Protein AF-A0A9N9F196-F1 (afdb_monomer)

Foldseek 3Di:
DDDDDDQKDKWWDDVPRTDDPPDDDDWDDIDIFIAGNDDDPPQPDKDKDWKWWQQPQAVVCRPPPTHTQFIKIRQTNRRPSVRIDGPDDGHTDDHDPPRDDIDIDD

Solvent-accessible surface area (backbone atoms only — not comparable to full-atom values): 6551 Å² total; per-residue (Å²): 130,80,92,80,85,82,54,59,49,78,48,41,22,54,81,93,45,68,70,53,97,88,68,89,82,80,54,70,81,61,52,79,47,51,46,55,73,66,90,58,95,79,73,72,54,64,41,70,51,51,33,31,25,66,19,25,63,17,65,90,58,40,82,49,46,68,34,79,28,31,29,36,32,56,26,40,56,86,35,51,62,88,69,33,39,77,76,39,68,82,50,56,81,73,74,51,92,90,40,68,81,72,59,75,48,111

Nearest PDB structures (foldseek):
  3axy-assembly2_G  TM=8.749E-01  e=1.694E-05  Oryza sativa Japonica Group
  6igj-assembly1_A  TM=8.823E-01  e=2.000E-05  Arabidopsis thaliana
  1wko-assembly2_B  TM=8.697E-01  e=3.675E-05  Arabidopsis thaliana
  1wkp-assembly1_A  TM=8.861E-01  e=1.111E-04  Arabidopsis thaliana
  1qou-assembly1_B  TM=8.389E-01  e=4.187E-04  Antirrhinum majus

Mean predicted aligned error: 4.18 Å

Structure (mmCIF, N/CA/C/O backbone):
data_AF-A0A9N9F196-F1
#
_entry.id   AF-A0A9N9F196-F1
#
loop_
_atom_site.group_PDB
_atom_site.id
_atom_site.type_symbol
_atom_site.label_atom_id
_atom_site.label_alt_id
_atom_site.label_comp_id
_atom_site.label_asym_id
_atom_site.label_entity_id
_atom_site.label_seq_id
_atom_site.pdbx_PDB_ins_code
_atom_site.Cartn_x
_atom_site.Cartn_y
_atom_site.Cartn_z
_atom_site.occupancy
_atom_site.B_iso_or_equiv
_atom_site.auth_seq_id
_atom_site.auth_comp_id
_atom_site.auth_asym_id
_atom_site.auth_atom_id
_atom_site.pdbx_PDB_model_num
ATOM 1 N N . MET A 1 1 ? -7.362 -12.909 1.991 1.00 69.38 1 MET A N 1
ATOM 2 C CA . MET A 1 1 ? -6.861 -13.204 0.641 1.00 69.38 1 MET A CA 1
ATOM 3 C C . MET A 1 1 ? -6.781 -14.700 0.496 1.00 69.38 1 MET A C 1
ATOM 5 O O . MET A 1 1 ? -6.526 -15.368 1.498 1.00 69.38 1 MET A O 1
ATOM 9 N N . ASP A 1 2 ? -7.028 -15.183 -0.714 1.00 86.94 2 ASP A N 1
ATOM 10 C CA . ASP A 1 2 ? -6.723 -16.561 -1.076 1.00 86.94 2 ASP A CA 1
ATOM 11 C C . ASP A 1 2 ? -5.203 -16.764 -1.094 1.00 86.94 2 ASP A C 1
ATOM 13 O O . ASP A 1 2 ? -4.429 -15.803 -1.131 1.00 86.94 2 ASP A O 1
ATOM 17 N N . GLU A 1 3 ? -4.781 -18.017 -1.007 1.00 92.12 3 GLU A N 1
ATOM 18 C CA . GLU A 1 3 ? -3.372 -18.385 -1.081 1.00 92.12 3 GLU A CA 1
ATOM 19 C C . GLU A 1 3 ? -2.819 -18.093 -2.485 1.00 92.12 3 GLU A C 1
ATOM 21 O O . GLU A 1 3 ? -3.488 -18.345 -3.489 1.00 92.12 3 GLU A O 1
ATOM 26 N N . PHE A 1 4 ? -1.607 -17.539 -2.557 1.00 91.69 4 PHE A N 1
ATOM 27 C CA . PHE A 1 4 ? -0.933 -17.227 -3.815 1.00 91.69 4 PHE A CA 1
ATOM 28 C C . PHE A 1 4 ? 0.585 -17.371 -3.675 1.00 91.69 4 PHE A C 1
ATOM 30 O O . PHE A 1 4 ? 1.134 -17.224 -2.583 1.00 91.69 4 PHE A O 1
ATOM 37 N N . GLU A 1 5 ? 1.254 -17.617 -4.800 1.00 91.88 5 GLU A N 1
ATOM 38 C CA . GLU A 1 5 ? 2.715 -17.625 -4.903 1.00 91.88 5 GLU A CA 1
ATOM 39 C C . GLU A 1 5 ? 3.201 -16.214 -5.285 1.00 91.88 5 GLU A C 1
ATOM 41 O O . GLU A 1 5 ? 2.820 -15.708 -6.345 1.00 91.88 5 GLU A O 1
ATOM 46 N N . PRO A 1 6 ? 3.992 -15.527 -4.443 1.00 90.75 6 PRO A N 1
ATOM 47 C CA . PRO A 1 6 ? 4.395 -14.149 -4.701 1.00 90.75 6 PRO A CA 1
ATOM 48 C C . PRO A 1 6 ? 5.457 -14.048 -5.805 1.00 90.75 6 PRO A C 1
ATOM 50 O O . PRO A 1 6 ? 6.557 -14.581 -5.686 1.00 90.75 6 PRO A O 1
ATOM 53 N N . GLU A 1 7 ? 5.157 -13.273 -6.849 1.00 91.62 7 GLU A N 1
ATOM 54 C CA . GLU A 1 7 ? 6.091 -12.961 -7.949 1.00 91.62 7 GLU A CA 1
ATOM 55 C C . GLU A 1 7 ? 6.723 -11.564 -7.834 1.00 91.62 7 GLU A C 1
ATOM 57 O O . GLU A 1 7 ? 7.610 -11.200 -8.609 1.00 91.62 7 GLU A O 1
ATOM 62 N N . ALA A 1 8 ? 6.274 -10.767 -6.865 1.00 92.62 8 ALA A N 1
ATOM 63 C CA . ALA A 1 8 ? 6.764 -9.422 -6.617 1.00 92.62 8 ALA A CA 1
ATOM 64 C C . ALA A 1 8 ? 7.063 -9.211 -5.133 1.00 92.62 8 ALA A C 1
ATOM 66 O O . ALA A 1 8 ? 6.426 -9.798 -4.258 1.00 92.62 8 ALA A O 1
ATOM 67 N N . LEU A 1 9 ? 8.028 -8.339 -4.864 1.00 92.50 9 LEU A N 1
ATOM 68 C CA . LEU A 1 9 ? 8.344 -7.839 -3.537 1.00 92.50 9 LEU A CA 1
ATOM 69 C C . LEU A 1 9 ? 7.834 -6.407 -3.417 1.00 92.50 9 LEU A C 1
ATOM 71 O O . LEU A 1 9 ? 8.143 -5.551 -4.248 1.00 92.50 9 LEU A O 1
ATOM 75 N N . LEU A 1 10 ? 7.077 -6.162 -2.354 1.00 92.69 10 LEU A N 1
ATOM 76 C CA . LEU A 1 10 ? 6.636 -4.838 -1.954 1.00 92.69 10 LEU A CA 1
ATOM 77 C C . LEU A 1 10 ? 7.304 -4.490 -0.623 1.00 92.69 10 LEU A C 1
ATOM 79 O O . LEU A 1 10 ? 7.022 -5.097 0.408 1.00 92.69 10 LEU A O 1
ATOM 83 N N . ASP A 1 11 ? 8.196 -3.508 -0.659 1.00 92.31 11 ASP A N 1
ATOM 84 C CA . ASP A 1 11 ? 8.878 -2.977 0.511 1.00 92.31 11 ASP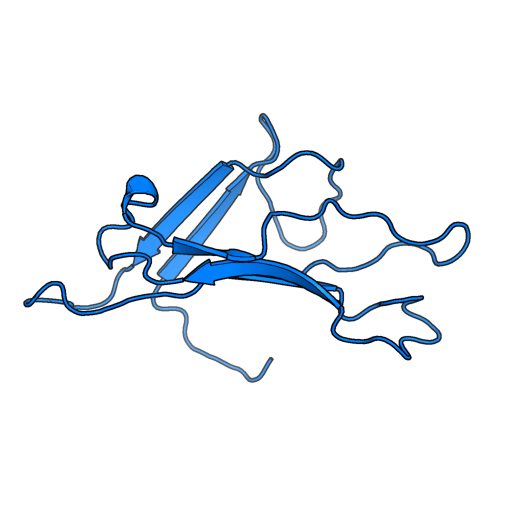 A CA 1
ATOM 85 C C . ASP A 1 11 ? 8.317 -1.591 0.832 1.00 92.31 11 ASP A C 1
ATOM 87 O O . ASP A 1 11 ? 8.425 -0.665 0.029 1.00 92.31 11 ASP A O 1
ATOM 91 N N . LEU A 1 12 ? 7.757 -1.436 2.031 1.00 90.69 12 LEU A N 1
ATOM 92 C CA . LEU A 1 12 ? 7.276 -0.150 2.532 1.00 90.69 12 LEU A CA 1
ATOM 93 C C . LEU A 1 12 ? 8.107 0.319 3.722 1.00 90.69 12 LEU A C 1
ATOM 95 O O . LEU A 1 12 ? 8.505 -0.486 4.573 1.00 90.69 12 LEU A O 1
ATOM 99 N N . LYS A 1 13 ? 8.326 1.631 3.820 1.00 90.38 13 LYS A N 1
ATOM 100 C CA . LYS A 1 13 ? 8.928 2.273 4.992 1.00 90.38 13 LYS A CA 1
ATOM 101 C C . LYS A 1 13 ? 8.130 3.499 5.405 1.00 90.38 13 LYS A C 1
ATOM 103 O O . LYS A 1 13 ? 7.770 4.307 4.567 1.00 90.38 13 LYS A O 1
ATOM 108 N N . TYR A 1 14 ? 7.915 3.667 6.703 1.00 86.88 14 TYR A N 1
ATOM 109 C CA . TYR A 1 14 ? 7.434 4.923 7.274 1.00 86.88 14 TYR A CA 1
ATOM 110 C C . TYR A 1 14 ? 8.615 5.585 7.985 1.00 86.88 14 TYR A C 1
ATOM 112 O O . TYR A 1 14 ? 9.054 5.121 9.046 1.00 86.88 14 TYR A O 1
ATOM 120 N N . GLY A 1 15 ? 9.189 6.616 7.360 1.00 85.81 15 GLY A N 1
ATOM 121 C CA . GLY A 1 15 ? 10.492 7.151 7.757 1.00 85.81 15 GLY A CA 1
ATOM 122 C C . GLY A 1 15 ? 11.570 6.064 7.692 1.00 85.81 15 GLY A C 1
ATOM 123 O O . GLY A 1 15 ? 11.749 5.399 6.677 1.00 85.81 15 GLY A O 1
ATOM 124 N N . GLU A 1 16 ? 12.275 5.825 8.796 1.00 85.69 16 GLU A N 1
ATOM 125 C CA . GLU A 1 16 ? 13.337 4.806 8.848 1.00 85.69 16 GLU A CA 1
ATOM 126 C C . GLU A 1 16 ? 12.821 3.382 9.114 1.00 85.69 16 GLU A C 1
ATOM 128 O O . GLU A 1 16 ? 13.583 2.415 9.038 1.00 85.69 16 GLU A O 1
ATOM 133 N N . LYS A 1 17 ? 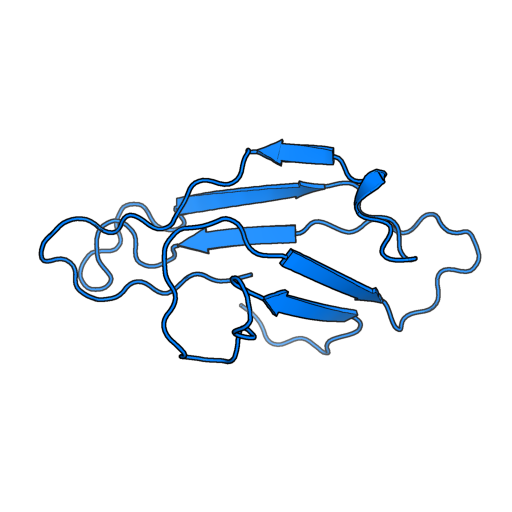11.532 3.217 9.438 1.00 87.56 17 LYS A N 1
ATOM 134 C CA . LYS A 1 17 ?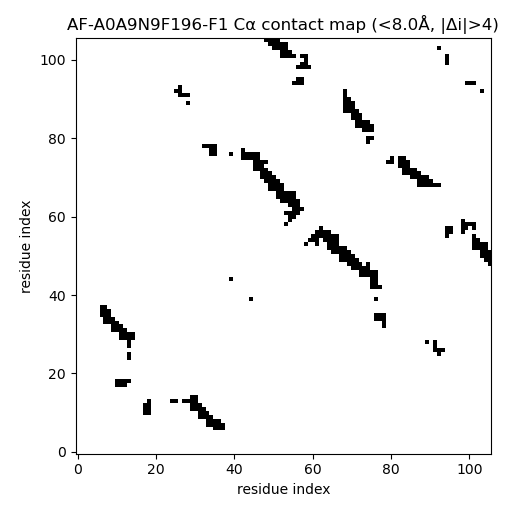 10.989 1.938 9.901 1.00 87.56 17 LYS A CA 1
ATOM 135 C C . LYS A 1 17 ? 10.347 1.155 8.756 1.00 87.56 17 LYS A C 1
ATOM 137 O O . LYS A 1 17 ? 9.368 1.605 8.167 1.00 87.56 17 LYS A O 1
ATOM 142 N N . LYS A 1 18 ? 10.863 -0.048 8.486 1.00 88.88 18 LYS A N 1
ATOM 143 C CA . LYS A 1 18 ? 10.319 -0.983 7.488 1.00 88.88 18 LYS A CA 1
ATOM 144 C C . LYS A 1 18 ? 9.024 -1.641 7.974 1.00 88.88 18 LYS A C 1
ATOM 146 O O . LYS A 1 18 ? 8.952 -2.074 9.125 1.00 88.88 18 LYS A O 1
ATOM 151 N N . VAL A 1 19 ? 8.032 -1.740 7.090 1.00 88.12 19 VAL A N 1
ATOM 152 C CA . VAL A 1 19 ? 6.803 -2.521 7.299 1.00 88.12 19 VAL A CA 1
ATOM 153 C C . VAL A 1 19 ? 7.134 -4.004 7.359 1.00 88.12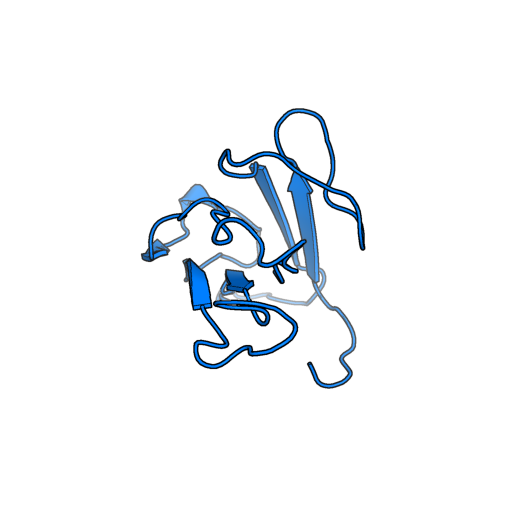 19 VAL A C 1
ATOM 155 O O . VAL A 1 19 ? 7.747 -4.561 6.454 1.00 88.12 19 VAL A O 1
ATOM 158 N N . GLU A 1 20 ? 6.722 -4.630 8.455 1.00 87.12 20 GLU A N 1
ATOM 159 C CA . GLU A 1 20 ? 6.810 -6.067 8.687 1.00 87.12 20 GLU A CA 1
ATOM 160 C C . GLU A 1 20 ? 5.444 -6.544 9.182 1.00 87.12 20 GLU A C 1
ATOM 162 O O . GLU A 1 20 ? 4.620 -5.758 9.654 1.00 87.12 20 GLU A O 1
ATOM 167 N N . LEU A 1 21 ? 5.169 -7.840 9.092 1.00 81.81 21 LEU A N 1
ATOM 168 C CA . LEU A 1 21 ? 3.876 -8.350 9.531 1.00 81.81 21 LEU A CA 1
ATOM 169 C C . LEU A 1 21 ? 3.668 -8.086 11.032 1.00 81.81 21 LEU A C 1
ATOM 171 O O . LEU A 1 21 ? 4.361 -8.638 11.884 1.00 81.81 21 LEU A O 1
ATOM 175 N N . GLY A 1 22 ? 2.680 -7.242 11.343 1.00 77.38 22 GLY A N 1
ATOM 176 C CA . GLY A 1 22 ? 2.221 -6.978 12.707 1.00 77.38 22 GLY A CA 1
ATOM 177 C C . GLY A 1 22 ? 2.962 -5.877 13.470 1.00 77.38 22 GLY A C 1
ATOM 178 O O . GLY A 1 22 ? 2.674 -5.688 14.654 1.00 77.38 22 GLY A O 1
ATOM 179 N N . ASN A 1 23 ? 3.882 -5.130 12.850 1.00 81.81 23 ASN A N 1
ATOM 180 C CA . ASN A 1 23 ? 4.482 -3.966 13.506 1.00 81.81 23 ASN A CA 1
ATOM 181 C C . ASN A 1 23 ? 3.603 -2.699 13.367 1.00 81.81 23 ASN A C 1
ATOM 183 O O . ASN A 1 23 ? 2.773 -2.573 12.473 1.00 81.81 23 ASN A O 1
ATOM 187 N N . LYS A 1 24 ? 3.738 -1.771 14.328 1.00 80.19 24 LYS A N 1
ATOM 188 C CA . LYS A 1 24 ? 2.881 -0.573 14.461 1.00 80.19 24 LYS A CA 1
ATOM 189 C C . LYS A 1 24 ? 3.538 0.667 13.856 1.00 80.19 24 LYS A C 1
ATOM 191 O O . LYS A 1 24 ? 4.738 0.872 14.074 1.00 80.19 24 LYS A O 1
ATOM 196 N N . PHE A 1 25 ? 2.754 1.509 13.189 1.00 78.12 25 PHE A N 1
ATOM 197 C CA . PHE A 1 25 ? 3.220 2.724 12.511 1.00 78.12 25 PHE A CA 1
ATOM 198 C C . PHE A 1 25 ? 2.420 3.970 12.879 1.00 78.12 25 PHE A C 1
ATOM 200 O O . PHE A 1 25 ? 1.317 3.882 13.415 1.00 78.12 25 PHE A O 1
ATOM 207 N N . THR A 1 26 ? 3.023 5.124 12.595 1.00 67.81 26 THR A N 1
ATOM 208 C CA . THR A 1 26 ? 2.388 6.445 12.587 1.00 67.81 26 THR A CA 1
ATOM 209 C C . THR A 1 26 ? 1.825 6.767 11.195 1.00 67.81 26 THR A C 1
ATOM 211 O O . THR A 1 26 ? 1.919 5.961 10.277 1.00 67.81 26 THR A O 1
ATOM 214 N N . ILE A 1 27 ? 1.192 7.933 11.069 1.00 69.25 27 ILE A N 1
ATOM 215 C CA . ILE A 1 27 ? 0.186 8.261 10.047 1.00 69.25 27 ILE A CA 1
ATOM 216 C C . ILE A 1 27 ? 0.714 8.856 8.725 1.00 69.25 27 ILE A C 1
ATOM 218 O O . ILE A 1 27 ? -0.089 9.118 7.834 1.00 69.25 27 ILE A O 1
ATOM 222 N N . ASP A 1 28 ? 2.018 9.090 8.572 1.00 78.56 28 ASP A N 1
ATOM 223 C CA . ASP A 1 28 ? 2.573 9.696 7.345 1.00 78.56 28 ASP A CA 1
ATOM 224 C C . ASP A 1 28 ? 2.479 8.749 6.139 1.00 78.56 28 ASP A C 1
ATOM 226 O O . ASP A 1 28 ? 2.231 7.563 6.315 1.00 78.56 28 ASP A O 1
ATOM 230 N N . ALA A 1 29 ? 2.651 9.248 4.912 1.00 81.25 29 ALA A N 1
ATOM 231 C CA . ALA A 1 29 ? 2.697 8.385 3.728 1.00 81.25 29 ALA A CA 1
ATOM 232 C C . ALA A 1 29 ? 3.986 7.537 3.719 1.00 81.25 29 ALA A C 1
ATOM 234 O O . ALA A 1 29 ? 5.048 8.063 4.068 1.00 81.25 29 ALA A O 1
ATOM 235 N N . PRO A 1 30 ? 3.926 6.250 3.330 1.00 89.12 30 PRO A N 1
ATOM 236 C CA . PRO A 1 30 ? 5.116 5.417 3.268 1.00 89.12 30 PRO A CA 1
ATOM 237 C C . PRO A 1 30 ? 5.941 5.684 2.005 1.00 89.12 30 PRO A C 1
ATOM 239 O O . PRO A 1 30 ? 5.399 5.933 0.928 1.00 89.12 30 PRO A O 1
ATOM 242 N N . ASP A 1 31 ? 7.253 5.502 2.115 1.00 90.50 31 ASP A N 1
ATOM 243 C CA . ASP A 1 31 ? 8.115 5.258 0.965 1.00 90.50 31 ASP A CA 1
ATOM 244 C C . ASP A 1 31 ? 7.852 3.842 0.447 1.00 90.50 31 ASP A C 1
ATOM 246 O O . ASP A 1 31 ? 7.913 2.870 1.210 1.00 90.50 31 ASP A O 1
ATOM 250 N N . VAL A 1 32 ? 7.579 3.722 -0.852 1.00 92.56 32 VAL A N 1
ATOM 251 C CA . VAL A 1 32 ? 7.294 2.444 -1.513 1.00 92.56 32 VAL A CA 1
ATOM 252 C C . VAL A 1 32 ? 8.435 2.067 -2.442 1.00 92.56 32 VAL A C 1
ATOM 254 O O . VAL A 1 32 ? 8.889 2.865 -3.257 1.00 92.56 32 VAL A O 1
ATOM 257 N N . ASN A 1 33 ? 8.862 0.814 -2.345 1.00 93.69 33 ASN A N 1
ATOM 258 C CA . ASN A 1 33 ? 9.745 0.168 -3.296 1.00 93.69 33 ASN A CA 1
ATOM 259 C C . ASN A 1 33 ? 9.074 -1.112 -3.801 1.00 93.69 33 ASN A C 1
ATOM 261 O O . ASN A 1 33 ? 8.710 -1.983 -3.011 1.00 93.69 33 ASN A O 1
ATOM 265 N N . PHE A 1 34 ? 8.912 -1.218 -5.115 1.00 94.38 34 PHE A N 1
ATOM 266 C CA . PHE A 1 34 ? 8.278 -2.353 -5.774 1.00 94.38 34 PHE A CA 1
ATOM 267 C C . PHE A 1 34 ? 9.287 -3.037 -6.692 1.00 94.38 34 PHE A C 1
ATOM 269 O O . PHE A 1 34 ? 9.939 -2.378 -7.498 1.00 94.38 34 PHE A O 1
ATOM 276 N N . VAL A 1 35 ? 9.411 -4.357 -6.568 1.00 94.00 35 VAL A N 1
ATOM 277 C CA . VAL A 1 35 ? 10.307 -5.170 -7.395 1.00 94.00 35 VAL A CA 1
ATOM 278 C C . VAL A 1 35 ? 9.530 -6.357 -7.940 1.00 94.00 35 VAL A C 1
ATOM 280 O O . VAL A 1 35 ? 9.131 -7.239 -7.183 1.00 94.00 35 VAL A O 1
ATOM 283 N N . PHE A 1 36 ? 9.333 -6.401 -9.254 1.00 93.69 36 PHE A N 1
ATOM 284 C CA . PHE A 1 36 ? 8.747 -7.553 -9.931 1.00 93.69 36 PHE A CA 1
ATOM 285 C C . PHE A 1 36 ? 9.845 -8.533 -10.363 1.00 93.69 36 PHE A C 1
ATOM 287 O O . PHE A 1 36 ? 10.808 -8.139 -11.016 1.00 93.69 36 PHE A O 1
ATOM 294 N N . ASN A 1 37 ? 9.698 -9.812 -10.006 1.00 90.31 37 ASN A N 1
ATOM 295 C CA . ASN A 1 37 ? 10.662 -10.869 -10.335 1.00 90.31 37 ASN A CA 1
ATOM 296 C C . ASN A 1 37 ? 10.189 -11.783 -11.481 1.00 90.31 37 ASN A C 1
ATOM 298 O O . ASN A 1 37 ? 10.882 -12.745 -11.820 1.00 90.31 37 ASN A O 1
ATOM 302 N N . GLY A 1 38 ? 9.017 -11.520 -12.064 1.00 87.44 38 GLY A N 1
ATOM 303 C CA . GLY A 1 38 ? 8.518 -12.260 -13.220 1.00 87.44 38 GLY A CA 1
ATOM 304 C C . GLY A 1 38 ? 9.125 -11.789 -14.546 1.00 87.44 38 GLY A C 1
ATOM 305 O O . GLY A 1 38 ? 9.905 -10.839 -14.619 1.00 87.44 38 GLY A O 1
ATOM 306 N N . SER A 1 39 ? 8.766 -12.474 -15.631 1.00 87.94 39 SER A N 1
ATOM 307 C CA . SER A 1 39 ? 9.205 -12.112 -16.980 1.00 87.94 39 SER A CA 1
ATOM 308 C C . SER A 1 39 ? 8.246 -11.109 -17.620 1.00 87.94 39 SER A C 1
ATOM 310 O O . SER A 1 39 ? 7.068 -11.419 -17.777 1.00 87.94 39 SER A O 1
ATOM 312 N N . ASP A 1 40 ? 8.758 -9.967 -18.075 1.00 89.25 40 ASP A N 1
ATOM 313 C CA . ASP A 1 40 ? 7.985 -8.963 -18.823 1.00 89.25 40 ASP A CA 1
ATOM 314 C C . ASP A 1 40 ? 8.801 -8.418 -20.005 1.00 89.25 40 ASP A C 1
ATOM 316 O O . ASP A 1 40 ? 9.257 -7.277 -20.018 1.00 89.25 40 ASP A O 1
ATOM 320 N N . SER A 1 41 ? 9.062 -9.267 -21.004 1.00 86.38 41 SER A N 1
ATOM 321 C CA . SER A 1 41 ? 9.991 -8.944 -22.100 1.00 86.38 41 SER A CA 1
ATOM 322 C C . SER A 1 41 ? 9.559 -7.768 -22.982 1.00 86.38 41 SER A C 1
ATOM 324 O O . SER A 1 41 ? 10.391 -7.221 -23.702 1.00 86.38 41 SER A O 1
ATOM 326 N N . ASP A 1 42 ? 8.274 -7.406 -22.977 1.00 89.44 42 ASP A N 1
ATOM 327 C CA . ASP A 1 42 ? 7.739 -6.288 -23.755 1.00 89.44 42 ASP A CA 1
ATOM 328 C C . ASP A 1 42 ? 7.402 -5.046 -22.909 1.00 89.44 42 ASP A C 1
ATOM 330 O O . ASP A 1 42 ? 6.901 -4.067 -23.466 1.00 89.44 42 ASP A O 1
ATOM 334 N N . ASN A 1 43 ? 7.721 -5.059 -21.606 1.00 84.38 43 ASN A N 1
ATOM 335 C CA . ASN A 1 43 ? 7.471 -3.975 -20.647 1.00 84.38 43 ASN A CA 1
ATOM 336 C C . ASN A 1 43 ? 6.011 -3.468 -20.657 1.00 84.38 43 ASN A C 1
ATOM 338 O O . ASN A 1 43 ? 5.732 -2.265 -20.530 1.00 84.38 43 ASN A O 1
ATOM 342 N N . LYS A 1 44 ? 5.048 -4.369 -20.886 1.00 91.31 44 LYS A N 1
ATOM 343 C CA . LYS A 1 44 ? 3.617 -4.024 -20.927 1.00 91.31 44 LYS A CA 1
ATOM 344 C C . LYS A 1 44 ? 2.881 -4.369 -19.648 1.00 91.31 44 LYS A C 1
ATOM 346 O O . LYS A 1 44 ? 1.762 -3.886 -19.470 1.00 91.31 44 LYS A O 1
ATOM 351 N N . SER A 1 45 ? 3.480 -5.157 -18.762 1.00 94.38 45 SER A N 1
ATOM 352 C CA . SER A 1 45 ? 2.850 -5.491 -17.491 1.00 94.38 45 SER A CA 1
ATOM 353 C C . SER A 1 45 ? 2.675 -4.232 -16.647 1.00 94.38 45 SER A C 1
ATOM 355 O O . SER A 1 45 ? 3.531 -3.342 -16.615 1.00 94.38 45 SER A O 1
ATOM 357 N N . ARG A 1 46 ? 1.512 -4.117 -16.009 1.00 95.56 46 ARG A N 1
ATOM 358 C CA . ARG A 1 46 ? 1.163 -2.998 -15.136 1.00 95.56 46 ARG A CA 1
ATOM 359 C C . ARG A 1 46 ? 0.595 -3.541 -13.841 1.00 95.56 46 ARG A C 1
ATOM 361 O O . ARG A 1 46 ? -0.224 -4.458 -13.860 1.00 95.56 46 ARG A O 1
ATOM 368 N N . PHE A 1 47 ? 1.011 -2.942 -12.737 1.00 96.12 47 PHE A N 1
ATOM 369 C CA . PHE A 1 47 ? 0.622 -3.343 -11.394 1.00 96.12 47 PHE A CA 1
ATOM 370 C C . PHE A 1 47 ? -0.235 -2.265 -10.738 1.00 96.12 47 PHE A C 1
ATOM 372 O O . PHE A 1 47 ? -0.223 -1.093 -11.128 1.00 96.12 47 PHE A O 1
ATOM 379 N N . THR A 1 48 ? -1.015 -2.692 -9.750 1.00 96.44 48 THR A N 1
ATOM 380 C CA . THR A 1 48 ? -1.811 -1.811 -8.898 1.00 96.44 48 THR A CA 1
ATOM 381 C C . THR A 1 48 ? -1.450 -2.095 -7.452 1.00 96.44 48 THR A C 1
ATOM 383 O O . THR A 1 48 ? -1.485 -3.246 -7.027 1.00 96.44 48 THR A O 1
ATOM 386 N N . LEU A 1 49 ? -1.123 -1.044 -6.712 1.00 95.31 49 LEU A N 1
ATOM 387 C CA . LEU A 1 49 ? -0.979 -1.063 -5.264 1.00 95.31 49 LEU A CA 1
ATOM 388 C C . LEU A 1 49 ? -2.283 -0.561 -4.650 1.00 95.31 49 LEU A C 1
ATOM 390 O O . LEU A 1 49 ? -2.825 0.460 -5.083 1.00 95.31 49 LEU A O 1
ATOM 394 N N . MET A 1 50 ? -2.779 -1.267 -3.636 1.00 95.69 50 MET A N 1
ATOM 395 C CA . MET A 1 50 ? -3.968 -0.873 -2.891 1.00 95.69 50 MET A CA 1
ATOM 396 C C . MET A 1 50 ? -3.714 -1.013 -1.395 1.00 95.69 50 MET A C 1
ATOM 398 O O . MET A 1 50 ? -3.259 -2.057 -0.957 1.00 95.69 50 MET A O 1
ATOM 402 N N . MET A 1 51 ? -4.057 0.015 -0.618 1.00 94.81 51 MET A N 1
ATOM 403 C CA . MET A 1 51 ? -4.093 -0.063 0.842 1.00 94.81 51 MET A CA 1
ATOM 404 C C . MET A 1 51 ? -5.541 -0.080 1.320 1.00 94.81 51 MET A C 1
ATOM 406 O O . MET A 1 51 ? -6.304 0.839 1.003 1.00 94.81 51 MET A O 1
ATOM 410 N N . VAL A 1 52 ? -5.916 -1.094 2.101 1.00 95.75 52 VAL A N 1
ATOM 411 C CA . VAL A 1 52 ? -7.265 -1.224 2.673 1.00 95.75 52 VAL A CA 1
ATOM 412 C C . VAL A 1 52 ? -7.253 -1.499 4.173 1.00 95.75 52 VAL A C 1
ATOM 414 O O . VAL A 1 52 ? -6.368 -2.176 4.693 1.00 95.75 52 VAL A O 1
ATOM 417 N N . ASP A 1 53 ? -8.285 -1.012 4.853 1.00 95.94 53 ASP A N 1
ATOM 418 C CA . ASP A 1 53 ? -8.621 -1.318 6.239 1.00 95.94 53 ASP A CA 1
ATOM 419 C C . ASP A 1 53 ? -9.818 -2.298 6.279 1.00 95.94 53 ASP A C 1
ATOM 421 O O . ASP A 1 53 ? -10.972 -1.902 6.066 1.00 95.94 53 ASP A O 1
ATOM 425 N N . PRO A 1 54 ? -9.580 -3.603 6.523 1.00 96.88 54 PRO A N 1
ATOM 426 C CA . PRO A 1 54 ? -10.637 -4.597 6.685 1.00 96.88 54 PRO A CA 1
ATOM 427 C C . PRO A 1 54 ? -11.350 -4.524 8.044 1.00 96.88 54 PRO A C 1
ATOM 429 O O . PRO A 1 54 ? -12.290 -5.292 8.263 1.00 96.88 54 PRO A O 1
ATOM 432 N N . ASP A 1 55 ? -10.890 -3.667 8.955 1.00 96.88 55 ASP A N 1
ATOM 433 C CA . ASP A 1 55 ? -11.384 -3.523 10.319 1.00 96.88 55 ASP A CA 1
ATOM 434 C C . ASP A 1 55 ? -12.275 -2.276 10.488 1.00 96.88 55 ASP A C 1
ATOM 436 O O . ASP A 1 55 ? -12.692 -1.982 11.598 1.00 96.88 55 ASP A O 1
ATOM 440 N N . ALA A 1 56 ? -12.632 -1.539 9.431 1.00 95.88 56 ALA A N 1
ATOM 441 C CA . ALA A 1 56 ? -13.470 -0.341 9.551 1.00 95.88 56 ALA A CA 1
ATOM 442 C C . ALA A 1 56 ? -14.960 -0.639 9.880 1.00 95.88 56 ALA A C 1
ATOM 444 O O . ALA A 1 56 ? -15.575 -1.483 9.218 1.00 95.88 56 ALA A O 1
ATOM 445 N N . PRO A 1 57 ? -15.618 0.095 10.812 1.00 94.75 57 PRO A N 1
ATOM 446 C CA . PRO A 1 57 ? -15.056 1.101 11.716 1.00 94.75 57 PRO A CA 1
ATOM 447 C C . PRO A 1 57 ? -14.377 0.503 12.955 1.00 94.75 57 PRO A C 1
ATOM 449 O O . PRO A 1 57 ? -13.637 1.220 13.613 1.00 94.75 57 PRO A O 1
ATOM 452 N N . SER A 1 58 ? -14.647 -0.756 13.306 1.00 96.06 58 SER A N 1
ATOM 453 C CA . SER A 1 58 ? -13.892 -1.495 14.321 1.00 96.06 58 SER A CA 1
ATOM 454 C C . SER A 1 58 ? -13.745 -2.963 13.939 1.00 96.06 58 SER A C 1
ATOM 456 O O . SER A 1 58 ? -14.632 -3.546 13.315 1.00 96.06 58 SER A O 1
ATOM 458 N N . ARG A 1 59 ? -12.652 -3.596 14.377 1.00 94.81 59 ARG A N 1
ATOM 459 C CA . ARG A 1 59 ? -12.417 -5.029 14.141 1.00 94.81 59 ARG A CA 1
ATOM 460 C C . ARG A 1 59 ? -13.533 -5.917 14.702 1.00 94.81 59 ARG A C 1
ATOM 462 O O . ARG A 1 59 ? -13.803 -6.985 14.158 1.00 94.81 59 ARG A O 1
ATOM 469 N N .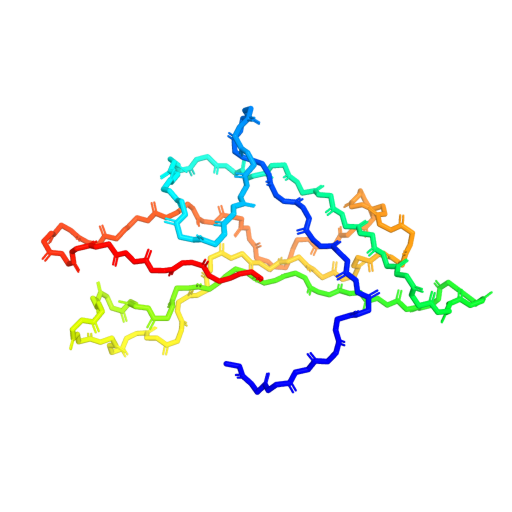 GLU A 1 60 ? -14.166 -5.486 15.792 1.00 96.25 60 GLU A N 1
ATOM 470 C CA . GLU A 1 60 ? -15.283 -6.191 16.431 1.00 96.25 60 GLU A CA 1
ATOM 471 C C . GLU A 1 60 ? -16.594 -6.063 15.643 1.00 96.25 60 GLU A C 1
ATOM 473 O O . GLU A 1 60 ? -17.392 -6.998 15.633 1.00 96.25 60 GLU A O 1
ATOM 478 N N . ASN A 1 61 ? -16.817 -4.931 14.969 1.00 95.38 61 ASN A N 1
ATOM 479 C CA . ASN A 1 61 ? -18.016 -4.674 14.175 1.00 95.38 61 ASN A CA 1
ATOM 480 C C . ASN A 1 61 ? -17.667 -3.978 12.843 1.00 95.38 61 ASN A C 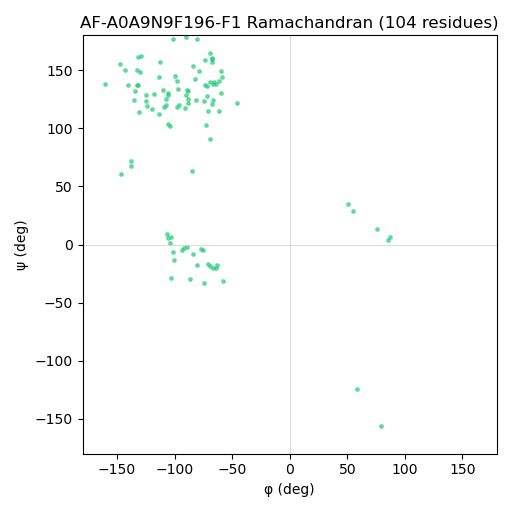1
ATOM 482 O O . ASN A 1 61 ? -17.959 -2.789 12.677 1.00 95.38 61 ASN A O 1
ATOM 486 N N . PRO A 1 62 ? -17.045 -4.696 11.887 1.00 95.94 62 PRO A N 1
ATOM 487 C CA . PRO A 1 62 ? -16.448 -4.094 10.700 1.00 95.94 62 PRO A CA 1
ATOM 488 C C . PRO A 1 62 ? -17.485 -3.886 9.582 1.00 95.94 62 PRO A C 1
ATOM 490 O O . PRO A 1 62 ? -17.426 -4.509 8.524 1.00 95.94 62 PRO A O 1
ATOM 493 N N . THR A 1 63 ? -18.489 -3.042 9.823 1.00 96.50 63 THR A N 1
AT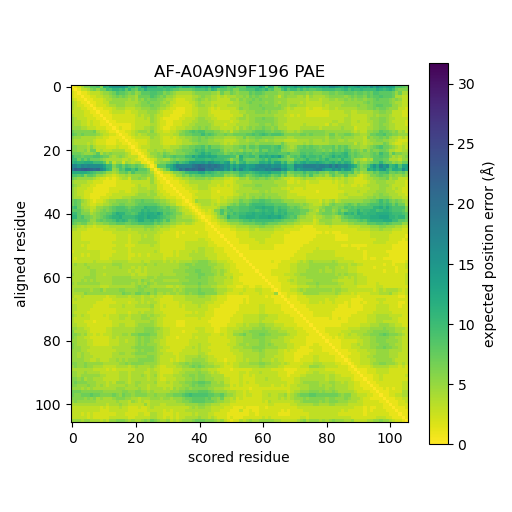OM 494 C CA . THR A 1 63 ? -19.611 -2.792 8.896 1.00 96.50 63 THR A CA 1
ATOM 495 C C . THR A 1 63 ? -19.232 -2.002 7.643 1.00 96.50 63 THR A C 1
ATOM 497 O O . THR A 1 63 ? -19.999 -2.008 6.682 1.00 96.50 63 THR A O 1
ATOM 500 N N . LEU A 1 64 ? -18.079 -1.326 7.646 1.00 94.38 64 LEU A N 1
ATOM 501 C CA . LEU A 1 64 ? -17.566 -0.527 6.528 1.00 94.38 64 LEU A CA 1
ATOM 502 C C . LEU A 1 64 ? -16.394 -1.205 5.812 1.00 94.38 64 LEU A C 1
ATOM 504 O O . LEU A 1 64 ? -15.744 -0.577 4.979 1.00 94.38 64 LEU A O 1
ATOM 508 N N . ARG A 1 65 ? -16.105 -2.473 6.132 1.00 93.38 65 ARG A N 1
ATOM 509 C CA . ARG A 1 65 ? -15.030 -3.201 5.463 1.00 93.38 65 ARG A CA 1
ATOM 510 C C . ARG A 1 65 ? -15.359 -3.431 3.981 1.00 93.38 65 ARG A C 1
ATOM 512 O O . ARG A 1 65 ? -16.480 -3.802 3.646 1.00 93.38 65 ARG A O 1
ATOM 519 N N . GLU A 1 66 ? -14.406 -3.310 3.070 1.00 93.38 66 GLU A N 1
ATOM 520 C CA . GLU A 1 66 ? -13.043 -2.787 3.243 1.00 93.38 66 GLU A CA 1
ATOM 521 C C . GLU A 1 66 ? -13.023 -1.272 3.015 1.00 93.38 66 GLU A C 1
ATOM 523 O O . GLU A 1 66 ? -13.570 -0.786 2.022 1.00 93.38 66 GLU A O 1
ATOM 528 N N . TRP A 1 67 ? -12.377 -0.523 3.913 1.00 94.81 67 TRP A N 1
ATOM 529 C CA . TRP A 1 67 ? -12.182 0.909 3.713 1.00 94.81 67 TRP A CA 1
ATOM 530 C C . TRP A 1 67 ? -10.900 1.156 2.929 1.00 94.81 67 TRP A C 1
ATOM 532 O O . TRP A 1 67 ? -9.811 0.753 3.333 1.00 94.81 67 TRP A O 1
ATOM 542 N N . ARG A 1 68 ? -11.022 1.813 1.782 1.00 95.62 68 ARG A N 1
ATOM 543 C CA . ARG A 1 68 ? -9.896 2.090 0.894 1.00 95.62 68 ARG A CA 1
ATOM 544 C C . ARG A 1 68 ? -9.126 3.319 1.375 1.00 95.62 68 ARG A C 1
ATOM 546 O O . ARG A 1 68 ? -9.702 4.394 1.499 1.00 95.62 68 ARG A O 1
ATOM 553 N N . HIS A 1 69 ? -7.827 3.148 1.596 1.00 94.50 69 HIS A N 1
ATOM 554 C CA . HIS A 1 69 ? -6.913 4.207 2.028 1.00 94.50 69 HIS A CA 1
ATOM 555 C C . HIS A 1 69 ? -6.025 4.736 0.908 1.00 94.50 69 HIS A C 1
ATOM 557 O O . HIS A 1 69 ? -5.602 5.882 0.978 1.00 94.50 69 HIS A O 1
ATOM 563 N N . TRP A 1 70 ? -5.703 3.916 -0.092 1.00 95.50 70 TRP A N 1
ATOM 564 C CA . TRP A 1 70 ? -4.784 4.321 -1.153 1.00 95.50 70 TRP A CA 1
ATOM 565 C C . TRP A 1 70 ? -4.947 3.432 -2.385 1.00 95.50 70 TRP A C 1
ATOM 567 O O . TRP A 1 70 ? -5.063 2.214 -2.232 1.00 95.50 70 TRP A O 1
ATOM 577 N N . ILE A 1 71 ? -4.936 4.012 -3.591 1.00 96.69 71 ILE A N 1
ATOM 578 C CA . ILE A 1 71 ? -4.784 3.255 -4.844 1.00 96.69 71 ILE A CA 1
ATOM 579 C C . ILE A 1 71 ? -3.783 3.950 -5.758 1.00 96.69 71 ILE A C 1
ATOM 581 O O . ILE A 1 71 ? -3.994 5.081 -6.202 1.00 96.69 71 ILE A O 1
ATOM 585 N N . VAL A 1 72 ? -2.760 3.196 -6.152 1.00 96.56 72 VAL A N 1
ATOM 586 C CA . VAL A 1 72 ? -1.817 3.575 -7.204 1.00 96.56 72 VAL A CA 1
ATOM 587 C C . VAL A 1 72 ? -1.895 2.538 -8.315 1.00 96.56 72 VAL A C 1
ATOM 589 O O . VAL A 1 72 ? -1.604 1.367 -8.100 1.00 96.56 72 VAL A O 1
ATOM 592 N N . GLY A 1 73 ? -2.320 2.956 -9.502 1.00 96.81 73 GLY A N 1
ATOM 593 C CA . GLY A 1 73 ? -2.401 2.114 -10.691 1.00 96.81 73 GLY A CA 1
ATOM 594 C C . GLY A 1 73 ? -1.241 2.347 -11.653 1.00 96.81 73 GLY A C 1
ATOM 595 O O . GLY A 1 73 ? -0.426 3.249 -11.472 1.00 96.81 73 GLY A O 1
ATOM 596 N N . ASN A 1 74 ? -1.215 1.563 -12.731 1.00 96.75 74 ASN A N 1
ATOM 597 C CA . ASN A 1 74 ? -0.263 1.702 -13.837 1.00 96.75 74 ASN A CA 1
ATOM 598 C C . ASN A 1 74 ? 1.216 1.677 -13.417 1.00 96.75 74 ASN A C 1
ATOM 600 O O . ASN A 1 74 ? 2.045 2.259 -14.110 1.00 96.75 74 ASN A O 1
ATOM 604 N N . ILE A 1 75 ? 1.561 0.991 -12.325 1.00 96.31 75 ILE A N 1
ATOM 605 C CA . ILE A 1 75 ? 2.960 0.831 -11.917 1.00 96.31 75 ILE A CA 1
ATOM 606 C C . ILE A 1 75 ? 3.656 -0.047 -12.973 1.00 96.31 75 ILE A C 1
ATOM 608 O O . ILE A 1 75 ? 3.184 -1.165 -13.211 1.00 96.31 75 ILE A O 1
ATOM 612 N N . PRO A 1 76 ? 4.716 0.428 -13.647 1.00 95.50 76 PRO A N 1
ATOM 613 C CA . PRO A 1 76 ? 5.465 -0.381 -14.607 1.00 95.50 76 PRO A CA 1
ATOM 614 C C . PRO A 1 76 ? 6.215 -1.528 -13.914 1.00 95.50 76 PRO A C 1
ATOM 616 O O . PRO A 1 76 ? 6.495 -1.481 -12.716 1.00 95.50 76 PRO A O 1
ATOM 619 N N . SER A 1 77 ? 6.540 -2.581 -14.668 1.00 94.88 77 SER A N 1
ATOM 620 C CA . SER A 1 77 ? 7.222 -3.775 -14.143 1.00 94.88 77 SER A CA 1
ATOM 621 C C . SER A 1 77 ? 8.655 -3.520 -13.674 1.00 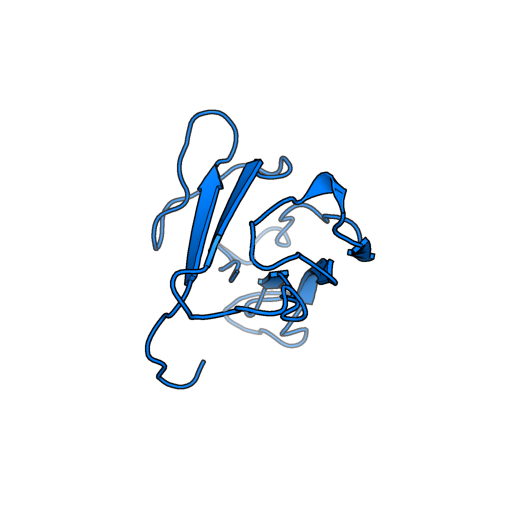94.88 77 SER A C 1
ATOM 623 O O . SER A 1 77 ? 9.161 -4.267 -12.841 1.00 94.88 77 SER A O 1
ATOM 625 N N . ASP A 1 78 ? 9.287 -2.443 -14.139 1.00 93.19 78 ASP A N 1
ATOM 626 C CA . ASP A 1 78 ? 10.585 -1.975 -13.645 1.00 93.19 78 ASP A CA 1
ATOM 627 C C . ASP A 1 78 ? 10.506 -1.245 -12.288 1.00 93.19 78 ASP A C 1
ATOM 629 O O . ASP A 1 78 ? 11.536 -0.879 -11.723 1.00 93.19 78 ASP A O 1
ATOM 633 N N . GLY A 1 79 ? 9.295 -1.047 -11.753 1.00 91.94 79 GLY A N 1
ATOM 634 C CA . GLY A 1 79 ? 9.058 -0.415 -10.460 1.00 91.94 79 GLY A CA 1
ATOM 635 C C . GLY A 1 79 ? 9.215 1.102 -10.444 1.00 91.94 79 GLY A C 1
ATOM 636 O O . GLY A 1 79 ? 9.238 1.692 -9.361 1.00 91.94 79 GLY A O 1
ATOM 637 N N . ASN A 1 80 ? 9.280 1.764 -11.604 1.00 93.38 80 ASN A N 1
ATOM 638 C CA . ASN A 1 80 ? 9.327 3.219 -11.666 1.00 93.38 80 ASN A CA 1
ATOM 639 C C . ASN A 1 80 ? 7.991 3.863 -11.236 1.00 93.38 80 ASN A C 1
ATOM 641 O O . ASN A 1 80 ? 7.112 4.151 -12.049 1.00 93.38 80 ASN A O 1
ATOM 645 N N . LEU A 1 81 ? 7.859 4.162 -9.941 1.00 92.25 81 LEU A N 1
ATOM 646 C CA . LEU A 1 81 ? 6.664 4.794 -9.369 1.00 92.25 81 LEU A CA 1
ATOM 647 C C . LEU A 1 81 ? 6.388 6.208 -9.901 1.00 92.25 81 LEU A C 1
ATOM 649 O O . LEU A 1 81 ? 5.260 6.677 -9.783 1.00 92.25 81 LEU A O 1
ATOM 653 N N . SER A 1 82 ? 7.364 6.886 -10.517 1.00 92.94 82 SER A N 1
ATOM 654 C CA . SER A 1 82 ? 7.128 8.209 -11.122 1.00 92.94 82 SER A CA 1
ATOM 655 C C . SER A 1 82 ? 6.237 8.159 -12.370 1.00 92.94 82 SER A C 1
ATOM 657 O O . SER A 1 82 ? 5.653 9.173 -12.744 1.00 92.94 82 SER A O 1
ATOM 659 N N . GLU A 1 83 ? 6.100 6.982 -12.990 1.00 94.06 83 GLU A N 1
ATOM 660 C CA . GLU A 1 83 ? 5.188 6.730 -14.115 1.00 94.06 83 GLU A CA 1
ATOM 661 C C . GLU A 1 83 ? 3.827 6.180 -13.666 1.00 94.06 83 GLU A C 1
ATOM 663 O O . GLU A 1 83 ? 2.917 6.005 -14.481 1.00 94.06 83 GLU A O 1
ATOM 668 N N . ALA A 1 84 ? 3.671 5.908 -12.370 1.00 95.44 84 ALA A N 1
ATOM 669 C CA . ALA A 1 84 ? 2.438 5.382 -11.824 1.00 95.44 84 ALA A CA 1
ATOM 670 C C . ALA A 1 84 ? 1.339 6.454 -11.762 1.00 95.44 84 ALA A C 1
ATOM 672 O O . ALA A 1 84 ? 1.574 7.662 -11.776 1.00 95.44 84 ALA A O 1
ATOM 673 N N . THR A 1 85 ? 0.091 6.002 -11.694 1.00 96.19 85 THR A N 1
ATOM 674 C CA . THR A 1 85 ? -1.088 6.865 -11.625 1.00 96.19 85 THR A CA 1
ATOM 675 C C . THR A 1 85 ? -1.711 6.780 -10.239 1.00 96.19 85 THR A C 1
ATOM 677 O O . THR A 1 85 ? -2.197 5.722 -9.845 1.00 96.19 85 THR A O 1
ATOM 680 N N . HIS A 1 86 ? -1.765 7.897 -9.518 1.00 93.31 86 HIS A N 1
ATOM 681 C CA . HIS A 1 86 ? -2.533 7.997 -8.278 1.00 93.31 86 HIS A CA 1
ATOM 682 C C . HIS A 1 86 ? -4.027 8.034 -8.624 1.00 93.31 86 HIS A C 1
ATOM 684 O O . HIS A 1 86 ? -4.529 9.034 -9.134 1.00 93.31 86 HIS A O 1
ATOM 690 N N . LEU A 1 87 ? -4.713 6.904 -8.431 1.00 94.75 87 LEU A N 1
ATOM 691 C CA . LEU A 1 87 ? -6.151 6.772 -8.693 1.00 94.75 87 LEU A CA 1
ATOM 692 C C . LEU A 1 87 ? -6.978 7.204 -7.478 1.00 94.75 87 LEU A C 1
ATOM 694 O O . LEU A 1 87 ? -8.100 7.678 -7.641 1.00 94.75 87 LEU A O 1
ATOM 698 N N . ASP A 1 88 ? -6.416 7.031 -6.282 1.00 93.06 88 ASP A N 1
ATOM 699 C CA . ASP A 1 88 ? -6.908 7.605 -5.035 1.00 93.06 88 ASP A CA 1
ATOM 700 C C . ASP A 1 88 ? -5.708 8.054 -4.199 1.00 93.06 88 ASP A C 1
ATOM 702 O O . ASP A 1 88 ? -4.701 7.340 -4.138 1.00 93.06 88 ASP A O 1
ATOM 706 N N . ASP A 1 89 ? -5.798 9.229 -3.581 1.00 91.25 89 ASP A N 1
ATOM 707 C CA . ASP A 1 89 ? -4.711 9.769 -2.765 1.00 91.25 89 ASP A CA 1
ATOM 708 C C . ASP A 1 89 ? -4.502 8.925 -1.503 1.00 91.25 89 ASP A C 1
ATOM 710 O O . ASP A 1 89 ? -5.371 8.163 -1.078 1.00 91.25 89 ASP A O 1
ATOM 714 N N . TYR A 1 90 ? -3.319 9.041 -0.897 1.00 91.56 90 TYR A N 1
ATOM 715 C CA . TYR A 1 90 ? -3.055 8.381 0.376 1.00 91.56 90 TYR A CA 1
ATOM 716 C C . TYR A 1 90 ? -3.838 9.072 1.497 1.00 91.56 90 TYR A C 1
ATOM 718 O O . TYR A 1 90 ? -3.557 10.216 1.867 1.00 91.56 90 TYR A O 1
ATOM 726 N N . TYR A 1 91 ? -4.786 8.345 2.077 1.00 91.56 91 TYR A N 1
ATOM 727 C CA . TYR A 1 91 ? -5.465 8.715 3.308 1.00 91.56 91 TYR A CA 1
ATOM 728 C C . TYR A 1 91 ? -4.825 7.993 4.480 1.00 91.56 91 TYR A C 1
ATOM 730 O O . TYR A 1 91 ? -4.862 6.768 4.583 1.00 91.56 91 TYR A O 1
ATOM 738 N N . ALA A 1 92 ? -4.281 8.768 5.406 1.00 90.12 92 ALA A N 1
ATOM 739 C CA . ALA A 1 92 ? -3.633 8.235 6.586 1.00 90.12 92 ALA A CA 1
ATOM 740 C C . ALA A 1 92 ? -4.564 7.355 7.455 1.00 90.12 92 ALA A C 1
ATOM 742 O O . ALA A 1 92 ? -5.746 7.688 7.633 1.00 90.12 92 ALA A O 1
ATOM 743 N N . PRO A 1 93 ? -4.032 6.280 8.071 1.00 90.69 93 PRO A N 1
ATOM 744 C CA . PRO A 1 93 ? -4.683 5.550 9.153 1.00 90.69 93 PRO A CA 1
ATOM 745 C C . PRO A 1 93 ? -5.274 6.479 10.222 1.00 90.69 93 PRO A C 1
ATOM 747 O O . PRO A 1 93 ? -4.567 7.275 10.837 1.00 90.69 93 PRO A O 1
ATOM 750 N N . SER A 1 94 ? -6.581 6.374 10.459 1.00 90.19 94 SER A N 1
ATOM 751 C CA . SER A 1 94 ? -7.304 7.193 11.444 1.00 90.19 94 SER A CA 1
ATOM 752 C C . SER A 1 94 ? -8.457 6.407 12.084 1.00 90.19 94 SER A C 1
ATOM 754 O O . SER A 1 94 ? -9.623 6.787 11.956 1.00 90.19 94 SER A O 1
ATOM 756 N N . PRO A 1 95 ? -8.155 5.286 12.770 1.00 90.44 95 PRO A N 1
ATOM 757 C CA . PRO A 1 95 ? -9.189 4.448 13.362 1.00 90.44 95 PRO A CA 1
ATOM 758 C C . PRO A 1 95 ? -9.982 5.243 14.418 1.00 90.44 95 PRO A C 1
ATOM 760 O O . PRO A 1 95 ? -9.385 6.042 15.155 1.00 90.44 95 PRO A O 1
ATOM 763 N N . PRO A 1 96 ? -11.315 5.073 14.512 1.00 92.56 96 PRO A N 1
ATOM 764 C CA . PRO A 1 96 ? -12.117 5.817 15.476 1.00 92.56 96 PRO A CA 1
ATOM 765 C C . PRO A 1 96 ? -11.685 5.556 16.928 1.00 92.56 96 PRO A C 1
ATOM 767 O O . PRO A 1 96 ? -11.223 4.480 17.299 1.00 92.56 96 PRO A O 1
ATOM 770 N N . SER A 1 97 ? -11.858 6.552 17.800 1.00 92.19 97 SER A N 1
ATOM 771 C CA . SER A 1 97 ? -11.495 6.389 19.213 1.00 92.19 97 SER A CA 1
ATOM 772 C C . SER A 1 97 ? -12.277 5.237 19.856 1.00 92.19 97 SER A C 1
ATOM 774 O O . SER A 1 97 ? -13.500 5.168 19.740 1.00 92.19 97 SER A O 1
ATOM 776 N N . GLY A 1 98 ? -11.569 4.343 20.550 1.00 92.88 98 GLY A N 1
ATOM 777 C CA . GLY A 1 98 ? -12.160 3.197 21.244 1.00 92.88 98 GLY A CA 1
ATOM 778 C C . GLY A 1 98 ? -12.382 1.945 20.387 1.00 92.88 98 GLY A C 1
ATOM 779 O O . GLY A 1 98 ? -12.907 0.971 20.914 1.00 92.88 98 GLY A O 1
ATOM 780 N N . THR A 1 99 ? -11.969 1.925 19.114 1.00 92.62 99 THR A N 1
ATOM 781 C CA . THR A 1 99 ? -12.138 0.750 18.229 1.00 92.62 99 THR A CA 1
ATOM 782 C C . THR A 1 99 ? -10.950 -0.211 18.235 1.00 92.62 99 THR A C 1
ATOM 784 O O . THR A 1 99 ? -11.012 -1.282 17.631 1.00 92.62 99 THR A O 1
ATOM 787 N N . GLY A 1 100 ? -9.890 0.146 18.965 1.00 90.69 100 GLY A N 1
ATOM 788 C CA . GLY A 1 100 ? -8.668 -0.640 19.071 1.00 90.69 100 GLY A CA 1
ATOM 789 C C . GLY A 1 100 ? -7.749 -0.468 17.863 1.00 90.69 100 GLY A C 1
ATOM 790 O O . GLY A 1 100 ? -7.757 0.557 17.187 1.00 90.69 100 GLY A O 1
ATOM 791 N N . GLU A 1 101 ? -6.905 -1.469 17.628 1.00 90.94 101 GLU A N 1
ATOM 792 C CA . GLU A 1 101 ? -5.940 -1.462 16.528 1.00 90.94 101 GLU A CA 1
ATOM 7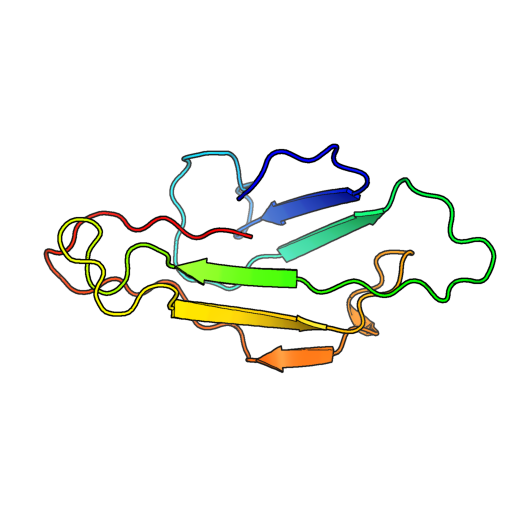93 C C . GLU A 1 101 ? -6.565 -2.042 15.262 1.00 90.94 101 GLU A C 1
ATOM 795 O O . GLU A 1 101 ? -7.171 -3.116 15.292 1.00 90.94 101 GLU A O 1
ATOM 800 N N . HIS A 1 102 ? -6.381 -1.332 14.152 1.00 93.38 102 HIS A N 1
ATOM 801 C CA . HIS A 1 102 ? -6.817 -1.755 12.829 1.00 93.38 102 HIS A CA 1
ATOM 802 C C . HIS A 1 102 ? -5.642 -2.344 12.059 1.00 93.38 102 HIS A C 1
ATOM 804 O O . HIS A 1 102 ? -4.497 -1.898 12.189 1.00 93.38 102 HIS A O 1
ATOM 810 N N . ARG A 1 103 ? -5.931 -3.351 11.245 1.00 94.06 103 ARG A N 1
ATOM 811 C CA . ARG A 1 103 ? -5.004 -3.864 10.243 1.00 94.06 103 ARG A CA 1
ATOM 812 C C . ARG A 1 103 ? -5.099 -2.981 9.009 1.00 94.06 103 ARG A C 1
ATOM 814 O O . ARG A 1 103 ? -6.186 -2.591 8.615 1.00 94.06 103 ARG A O 1
ATOM 821 N N . TYR A 1 104 ? -3.966 -2.735 8.372 1.00 91.50 104 TYR A N 1
ATOM 822 C CA . TYR A 1 104 ? -3.910 -2.090 7.068 1.00 91.50 104 TYR A CA 1
ATOM 823 C C . TYR A 1 104 ? -3.155 -3.029 6.141 1.00 91.50 104 TYR A C 1
ATOM 825 O O . TYR A 1 104 ? -2.028 -3.419 6.447 1.00 91.50 104 TYR A O 1
ATOM 833 N N . VAL A 1 105 ? -3.818 -3.466 5.077 1.00 92.06 105 VAL A N 1
ATOM 834 C CA . VAL A 1 105 ? -3.309 -4.482 4.152 1.00 92.06 105 VAL A CA 1
ATOM 835 C C . VAL A 1 105 ? -2.892 -3.792 2.863 1.00 92.06 105 VAL A C 1
ATOM 837 O O . VAL A 1 105 ? -3.677 -3.008 2.328 1.00 92.06 105 VAL A O 1
ATOM 840 N N . LEU A 1 106 ? -1.673 -4.091 2.409 1.00 88.06 106 LEU A N 1
ATOM 841 C CA . LEU A 1 106 ? -1.105 -3.717 1.114 1.00 88.06 106 LEU A CA 1
ATOM 842 C C . LEU A 1 106 ? -0.640 -4.964 0.365 1.00 88.06 106 LEU A C 1
ATOM 844 O O . LEU A 1 106 ? -0.254 -5.931 1.066 1.00 88.06 106 LEU A O 1
#

InterPro domains:
  IPR008914 Phosphatidylethanolamine-binding protein [PF01161] (21-106)
  IPR035810 Phosphatidylethanolamine-binding protein, eukaryotic [PTHR11362] (2-106)
  IPR035810 Phosphatidylethanolamine-binding protein, eukaryotic [cd00866] (8-106)
  IPR036610 PEBP-like superfamily [G3DSA:3.90.280.10] (1-106)
  IPR036610 PEBP-like superfamily [SSF49777] (2-105)

Sequence (106 aa):
MDEFEPEALLDLKYGEKKVELGNKFTIDAPDVNFVFNGSDSDNKSRFTLMMVDPDAPSRENPTLREWRHWIVGNIPSDGNLSEATHLDDYYAPSPPSGTGEHRYVL

Secondary structure (DSSP, 8-state):
-------EEEEEEETTEEP-TT----SSPPEEEEEE-S--TTS--EEEEEEEETT-S-TTS-TTPSEEEEEEEEEETT--GGG-EEEE------PPTTS-PPP-B-

Radius of gyration: 15.07 Å; Cα contacts (8 Å, |Δi|>4): 201; chains: 1; bounding box: 33×28×45 Å

Organism: NCBI:txid60492

pLDDT: mean 91.11, std 5.74, range [67.81, 96.88]